Protein AF-A0AAN5BUI9-F1 (afdb_monomer)

Structure (mmCIF, N/CA/C/O backbone):
data_AF-A0AAN5BUI9-F1
#
_entry.id   AF-A0AAN5BUI9-F1
#
loop_
_atom_site.group_PDB
_atom_site.id
_atom_site.type_symbol
_atom_site.label_atom_id
_atom_site.label_alt_id
_atom_site.label_comp_id
_atom_site.label_asym_id
_atom_site.label_entity_id
_atom_site.label_seq_id
_atom_site.pdbx_PDB_ins_code
_atom_site.Cartn_x
_atom_site.Cartn_y
_atom_site.Cartn_z
_atom_site.occupancy
_atom_site.B_iso_or_equiv
_atom_site.auth_seq_id
_atom_site.auth_comp_id
_atom_site.auth_asym_id
_atom_site.auth_atom_id
_atom_site.pdbx_PDB_model_num
ATOM 1 N N . MET A 1 1 ? 0.977 36.736 -83.084 1.00 50.44 1 MET A N 1
ATOM 2 C CA . MET A 1 1 ? 1.735 37.796 -82.390 1.00 50.44 1 MET A CA 1
ATOM 3 C C . MET A 1 1 ? 0.796 38.959 -82.100 1.00 50.44 1 MET A C 1
ATOM 5 O O . MET A 1 1 ? 0.291 39.531 -83.054 1.00 50.44 1 MET A O 1
ATOM 9 N N . ALA A 1 2 ? 0.530 39.258 -80.825 1.00 45.16 2 ALA A N 1
ATOM 10 C CA . ALA A 1 2 ? -0.130 40.482 -80.362 1.00 45.16 2 ALA A CA 1
ATOM 11 C C . ALA A 1 2 ? 0.340 40.798 -78.925 1.00 45.16 2 ALA A C 1
ATOM 13 O O . ALA A 1 2 ? 0.674 39.884 -78.172 1.00 45.16 2 ALA A O 1
ATOM 14 N N . ASP A 1 3 ? 0.406 42.095 -78.641 1.00 38.97 3 ASP A N 1
ATOM 15 C CA . ASP A 1 3 ? 1.227 42.829 -77.670 1.00 38.97 3 ASP A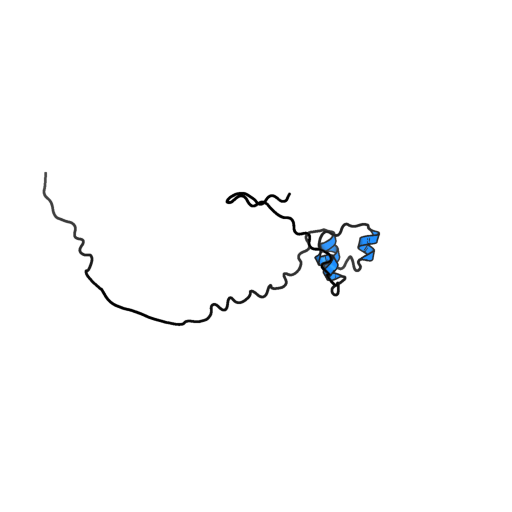 CA 1
ATOM 16 C C . ASP A 1 3 ? 0.756 42.849 -76.195 1.00 38.97 3 ASP A C 1
ATOM 18 O O . ASP A 1 3 ? -0.322 42.370 -75.848 1.00 38.97 3 ASP A O 1
ATOM 22 N N . ALA A 1 4 ? 1.611 43.416 -75.331 1.00 47.22 4 ALA A N 1
ATOM 23 C CA . ALA A 1 4 ? 1.619 43.355 -73.862 1.00 47.22 4 ALA A CA 1
ATOM 24 C C . ALA A 1 4 ? 0.815 44.441 -73.095 1.00 47.22 4 ALA A C 1
ATOM 26 O O . ALA A 1 4 ? 0.597 45.539 -73.597 1.00 47.22 4 ALA A O 1
ATOM 27 N N . ALA A 1 5 ? 0.507 44.172 -71.807 1.00 50.84 5 ALA A N 1
ATOM 28 C CA . ALA A 1 5 ? 0.350 45.169 -70.724 1.00 50.84 5 ALA A CA 1
ATOM 29 C C . ALA A 1 5 ? 0.534 44.535 -69.304 1.00 50.84 5 ALA A C 1
ATOM 31 O O . ALA A 1 5 ? 0.275 43.340 -69.142 1.00 50.84 5 ALA A O 1
ATOM 32 N N . PRO A 1 6 ? 1.000 45.287 -68.273 1.00 49.50 6 PRO A N 1
ATOM 33 C CA . PRO A 1 6 ? 1.736 44.750 -67.113 1.00 49.50 6 PRO A CA 1
ATOM 34 C C . PRO A 1 6 ? 0.919 44.529 -65.819 1.00 49.50 6 PRO A C 1
ATOM 36 O O . PRO A 1 6 ? -0.088 45.182 -65.557 1.00 49.50 6 PRO A O 1
ATOM 39 N N . ARG A 1 7 ? 1.420 43.630 -64.953 1.00 47.81 7 ARG A N 1
ATOM 40 C CA . ARG A 1 7 ? 0.905 43.357 -63.597 1.00 47.81 7 ARG A CA 1
ATOM 41 C C . ARG A 1 7 ? 1.569 44.264 -62.555 1.00 47.81 7 ARG A C 1
ATOM 43 O O . ARG A 1 7 ? 2.790 44.272 -62.431 1.00 47.81 7 ARG A O 1
ATOM 50 N N . GLY A 1 8 ? 0.764 44.980 -61.772 1.00 45.84 8 GLY A N 1
ATOM 51 C CA . GLY A 1 8 ? 1.227 45.788 -60.642 1.00 45.84 8 GLY A CA 1
ATOM 52 C C . GLY A 1 8 ? 1.558 44.969 -59.388 1.00 45.84 8 GLY A C 1
ATOM 53 O O . GLY A 1 8 ?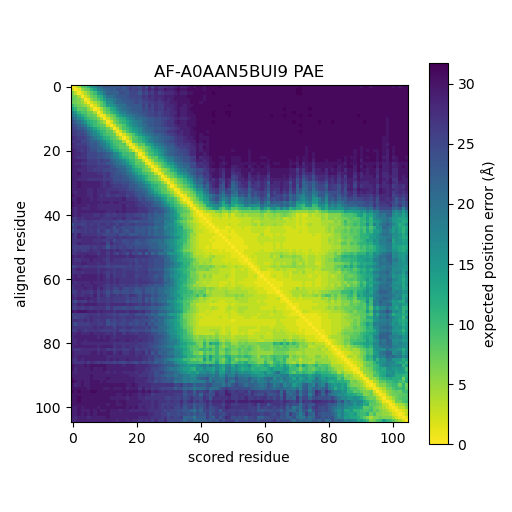 0.844 44.023 -59.058 1.00 45.84 8 GLY A O 1
ATOM 54 N N . ARG A 1 9 ? 2.612 45.378 -58.664 1.00 44.94 9 ARG A N 1
ATOM 55 C CA . ARG A 1 9 ? 2.792 45.159 -57.214 1.00 44.94 9 ARG A CA 1
ATOM 56 C C . ARG A 1 9 ? 3.880 46.094 -56.649 1.00 44.94 9 ARG A C 1
ATOM 58 O O . ARG A 1 9 ? 5.051 45.736 -56.620 1.00 44.94 9 ARG A O 1
ATOM 65 N N . GLY A 1 10 ? 3.496 47.288 -56.195 1.00 39.12 10 GLY A N 1
ATOM 66 C CA . GLY A 1 10 ? 4.283 48.067 -55.220 1.00 39.12 10 GLY A CA 1
ATOM 67 C C . GLY A 1 10 ? 3.953 47.597 -53.794 1.00 39.12 10 GLY A C 1
ATOM 68 O O . GLY A 1 10 ? 2.927 46.957 -53.592 1.00 39.12 10 GLY A O 1
ATOM 69 N N . GLY A 1 11 ? 4.735 47.824 -52.744 1.00 42.22 11 GLY A N 1
ATOM 70 C CA . GLY A 1 11 ? 6.055 48.419 -52.572 1.00 42.22 11 GLY A CA 1
ATOM 71 C C . GLY A 1 11 ? 6.485 48.125 -51.123 1.00 42.22 11 GLY A C 1
ATOM 72 O O . GLY A 1 11 ? 5.650 48.147 -50.220 1.00 42.22 11 GLY A O 1
ATOM 73 N N . PHE A 1 12 ? 7.754 47.781 -50.895 1.00 38.91 12 PHE A N 1
ATOM 74 C CA . PHE A 1 12 ? 8.301 47.585 -49.547 1.00 38.91 12 PHE A CA 1
ATOM 75 C C . PHE A 1 12 ? 8.800 48.933 -49.016 1.00 38.91 12 PHE A C 1
ATOM 77 O O . PHE A 1 12 ? 9.723 49.526 -49.572 1.00 38.91 12 PHE A O 1
ATOM 84 N N . GLY A 1 13 ? 8.132 49.429 -47.974 1.00 43.88 13 GLY A N 1
ATOM 85 C CA . GLY A 1 13 ? 8.412 50.704 -47.324 1.00 43.88 13 GLY A CA 1
ATOM 86 C C . GLY A 1 13 ? 9.737 50.719 -46.560 1.00 43.88 13 GLY A C 1
ATOM 87 O O . GLY A 1 13 ? 10.084 49.788 -45.838 1.00 43.88 13 GLY A O 1
ATOM 88 N N . SER A 1 14 ? 10.439 51.831 -46.741 1.00 48.47 14 SER A N 1
ATOM 89 C CA . SER A 1 14 ? 11.684 52.255 -46.106 1.00 48.47 14 SER A CA 1
ATOM 90 C C . SER A 1 14 ? 11.569 52.596 -44.609 1.00 48.47 14 SER A C 1
ATOM 92 O O . SER A 1 14 ? 10.594 53.212 -44.196 1.00 48.47 14 SER A O 1
ATOM 94 N N . ARG A 1 15 ? 12.696 52.378 -43.905 1.00 45.88 15 ARG A N 1
ATOM 95 C CA . ARG A 1 15 ? 13.278 53.145 -42.771 1.00 45.88 15 ARG A CA 1
ATOM 96 C C . ARG A 1 15 ? 12.602 53.123 -41.390 1.00 45.88 15 ARG A C 1
ATOM 98 O O . ARG A 1 15 ? 11.448 53.494 -41.227 1.00 45.88 15 ARG A O 1
ATOM 105 N N . GLY A 1 16 ? 13.425 52.861 -40.366 1.00 45.41 16 GLY A N 1
ATOM 106 C CA . GLY A 1 16 ? 13.079 53.089 -38.962 1.00 45.41 16 GLY A CA 1
ATOM 107 C C . GLY A 1 16 ? 14.159 52.659 -37.965 1.00 45.41 16 GLY A C 1
ATOM 108 O O . GLY A 1 16 ? 13.929 51.752 -37.174 1.00 45.41 16 GLY A O 1
ATOM 109 N N . ASP A 1 17 ? 15.326 53.305 -37.996 1.00 51.59 17 ASP A N 1
ATOM 110 C CA . ASP A 1 17 ? 16.238 53.390 -36.851 1.00 51.59 17 ASP A CA 1
ATOM 111 C C . ASP A 1 17 ? 15.541 54.004 -35.616 1.00 51.59 17 ASP A C 1
ATOM 113 O O . ASP A 1 17 ? 14.807 54.983 -35.760 1.00 51.59 17 ASP A O 1
ATOM 117 N N . ARG A 1 18 ? 15.900 53.498 -34.419 1.00 46.97 18 ARG A N 1
ATOM 118 C CA . ARG A 1 18 ? 15.860 54.106 -33.058 1.00 46.97 18 ARG A CA 1
ATOM 119 C C . ARG A 1 18 ? 14.955 53.431 -32.018 1.00 46.97 18 ARG A C 1
ATOM 121 O O . ARG A 1 18 ? 13.748 53.627 -31.995 1.00 46.97 18 ARG A O 1
ATOM 128 N N . GLY A 1 19 ? 15.627 52.840 -31.025 1.00 44.75 19 GLY A N 1
ATOM 129 C CA . GLY A 1 19 ? 15.404 53.149 -29.607 1.00 44.75 19 GLY A CA 1
ATOM 130 C C . GLY A 1 19 ? 14.244 52.445 -28.903 1.00 44.75 19 GLY A C 1
ATOM 131 O O . GLY A 1 19 ? 13.076 52.652 -29.217 1.00 44.75 19 GLY A O 1
ATOM 132 N N . GLY A 1 20 ? 14.561 51.695 -27.845 1.00 47.69 20 GLY A N 1
ATOM 133 C CA . GLY A 1 20 ? 13.530 51.250 -26.916 1.00 47.69 20 GLY A CA 1
ATOM 134 C C . GLY A 1 20 ? 13.982 50.248 -25.871 1.00 47.69 20 GLY A C 1
ATOM 135 O O . GLY A 1 20 ? 13.461 49.136 -25.844 1.00 47.69 20 GLY A O 1
ATOM 136 N N . ASP A 1 21 ? 14.858 50.668 -24.959 1.00 55.50 21 ASP A N 1
ATOM 137 C CA . ASP A 1 21 ? 14.816 50.190 -23.578 1.00 55.50 21 ASP A CA 1
ATOM 138 C C . ASP A 1 21 ? 13.367 50.230 -23.075 1.00 55.50 21 ASP A C 1
ATOM 140 O O . ASP A 1 21 ? 12.795 51.286 -22.796 1.00 55.50 21 ASP A O 1
ATOM 144 N N . ARG A 1 22 ? 12.738 49.060 -22.981 1.00 51.66 22 ARG A N 1
ATOM 145 C CA . ARG A 1 22 ? 11.500 48.882 -22.226 1.00 51.66 22 ARG A CA 1
ATOM 146 C C . ARG A 1 22 ? 11.664 47.698 -21.304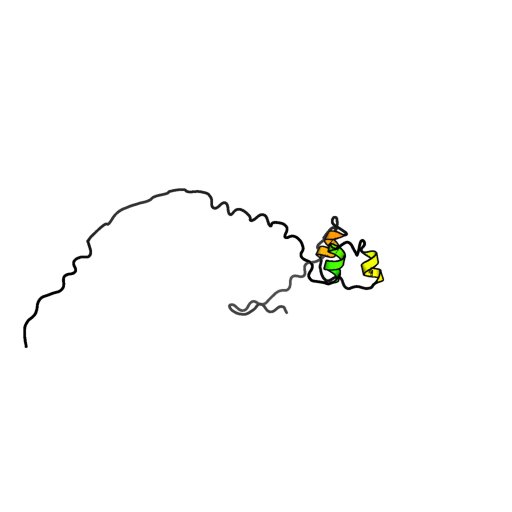 1.00 51.66 22 ARG A C 1
ATOM 148 O O . ARG A 1 22 ? 11.155 46.606 -21.550 1.00 51.66 22 ARG A O 1
ATOM 155 N N . GLY A 1 23 ? 12.298 47.982 -20.171 1.00 53.84 23 GLY A N 1
ATOM 156 C CA . GLY A 1 23 ? 11.910 47.339 -18.931 1.00 53.84 23 GLY A CA 1
ATOM 157 C C . GLY A 1 23 ? 10.386 47.392 -18.802 1.00 53.84 23 GLY A C 1
ATOM 158 O O . GLY A 1 23 ? 9.784 48.445 -18.604 1.00 53.84 23 GLY A O 1
ATOM 159 N N . ARG A 1 24 ? 9.746 46.235 -18.944 1.00 54.94 24 ARG A N 1
ATOM 160 C CA . ARG A 1 24 ? 8.415 45.983 -18.404 1.00 54.94 24 ARG A CA 1
ATOM 161 C C . ARG A 1 24 ? 8.484 44.685 -17.637 1.00 54.94 24 ARG A C 1
ATOM 163 O O . ARG A 1 24 ? 8.327 43.599 -18.190 1.00 54.94 24 ARG A O 1
ATOM 170 N N . GLY A 1 25 ? 8.694 44.829 -16.334 1.00 54.84 25 GLY A N 1
ATOM 171 C CA . GLY A 1 25 ? 8.317 43.798 -15.394 1.00 54.84 25 GLY A CA 1
ATOM 172 C C . GLY A 1 25 ? 6.878 43.362 -15.669 1.00 54.84 25 GLY A C 1
ATOM 173 O O . GLY A 1 25 ? 5.944 44.161 -15.647 1.00 54.84 25 GLY A O 1
ATOM 174 N N . ARG A 1 26 ? 6.704 42.068 -15.907 1.00 56.72 26 ARG A N 1
ATOM 175 C CA . ARG A 1 26 ? 5.515 41.353 -15.467 1.00 56.72 26 ARG A CA 1
ATOM 176 C C . ARG A 1 26 ? 5.999 40.096 -14.786 1.00 56.72 26 ARG A C 1
ATOM 178 O O . ARG A 1 26 ? 6.485 39.160 -15.414 1.00 56.72 26 ARG A O 1
ATOM 185 N N . GLY A 1 27 ? 5.909 40.150 -13.465 1.00 52.62 27 GLY A N 1
ATOM 186 C CA . GLY A 1 27 ? 6.111 39.008 -12.610 1.00 52.62 27 GLY A CA 1
ATOM 187 C C . GLY A 1 27 ? 5.152 37.868 -12.932 1.00 52.62 27 GLY A C 1
ATOM 188 O O . GLY A 1 27 ? 4.230 37.968 -13.741 1.00 52.62 27 GLY A O 1
ATOM 189 N N . ARG A 1 28 ? 5.379 36.796 -12.178 1.00 62.12 28 ARG A N 1
ATOM 190 C CA . ARG A 1 28 ? 4.614 35.551 -12.145 1.00 62.12 28 ARG A CA 1
ATOM 191 C C . ARG A 1 28 ? 4.831 34.617 -13.332 1.00 62.12 28 ARG A C 1
ATOM 193 O O . ARG A 1 28 ? 3.901 34.182 -13.996 1.00 62.12 28 ARG A O 1
ATOM 200 N N . ARG A 1 29 ? 6.047 34.086 -13.411 1.00 57.12 29 ARG A N 1
ATOM 201 C CA . ARG A 1 29 ? 6.163 32.621 -13.409 1.00 57.12 29 ARG A CA 1
ATOM 202 C C . ARG A 1 29 ? 6.623 32.177 -12.032 1.00 57.12 29 ARG A C 1
ATOM 204 O O . ARG A 1 29 ? 7.688 31.600 -11.862 1.00 57.12 29 ARG A O 1
ATOM 211 N N . GLY A 1 30 ? 5.758 32.426 -11.045 1.00 55.12 30 GLY A N 1
ATOM 212 C CA . GLY A 1 30 ? 5.613 31.456 -9.974 1.00 55.12 30 GLY A CA 1
ATOM 213 C C . GLY A 1 30 ? 5.218 30.179 -10.690 1.00 55.12 30 GLY A C 1
ATOM 214 O O . GLY A 1 30 ? 4.066 30.026 -11.094 1.00 55.12 30 GLY A O 1
ATOM 215 N N . ARG A 1 31 ? 6.219 29.348 -10.993 1.00 59.84 31 ARG A N 1
ATOM 216 C CA . ARG A 1 31 ? 6.040 27.981 -11.445 1.00 59.84 31 ARG A CA 1
ATOM 217 C C . ARG A 1 31 ? 5.305 27.346 -10.288 1.00 59.84 31 ARG A C 1
ATOM 219 O O . ARG A 1 31 ? 5.926 26.976 -9.301 1.00 59.84 31 ARG A O 1
ATOM 226 N N . ARG A 1 32 ? 3.973 27.410 -10.368 1.00 60.78 32 ARG A N 1
ATOM 227 C CA . ARG A 1 32 ? 3.033 26.757 -9.476 1.00 60.78 32 ARG A CA 1
ATOM 228 C C . ARG A 1 32 ? 3.579 25.351 -9.393 1.00 60.78 32 ARG A C 1
ATOM 230 O O . ARG A 1 32 ? 3.523 24.627 -10.385 1.00 60.78 32 ARG A O 1
ATOM 237 N N . GLY A 1 33 ? 4.259 25.060 -8.283 1.00 58.38 33 GLY A N 1
ATOM 238 C CA . GLY A 1 33 ? 4.636 23.709 -7.944 1.00 58.38 33 GLY A CA 1
ATOM 239 C C . GLY A 1 33 ? 3.333 22.966 -8.087 1.00 58.38 33 GLY A C 1
ATOM 240 O O . GLY A 1 33 ? 2.367 23.299 -7.395 1.00 58.38 33 GLY A O 1
ATOM 241 N N . GLY A 1 34 ? 3.251 22.124 -9.117 1.00 59.31 34 GLY A N 1
ATOM 242 C CA . GLY A 1 34 ? 2.143 21.211 -9.249 1.00 59.31 34 GLY A CA 1
ATOM 243 C C . GLY A 1 34 ? 2.209 20.434 -7.960 1.00 59.31 34 GLY A C 1
ATOM 244 O O . GLY A 1 34 ? 3.128 19.638 -7.784 1.00 59.31 34 GLY A O 1
ATOM 245 N N . LYS A 1 35 ? 1.332 20.794 -7.019 1.00 58.75 35 LYS A N 1
ATOM 246 C CA . LYS A 1 35 ? 1.019 19.978 -5.865 1.00 58.75 35 LYS A CA 1
ATOM 247 C C . LYS A 1 35 ? 0.793 18.622 -6.505 1.00 58.75 35 LYS A C 1
ATOM 249 O O . LYS A 1 35 ? -0.097 18.516 -7.346 1.00 58.75 35 LYS A O 1
ATOM 254 N N . GLN A 1 36 ? 1.720 17.690 -6.288 1.00 60.38 36 GLN A N 1
ATOM 255 C CA . GLN A 1 36 ? 1.514 16.315 -6.696 1.00 60.38 36 GLN A CA 1
ATOM 256 C C . GLN A 1 36 ? 0.233 15.948 -5.971 1.00 60.38 36 GLN A C 1
ATOM 258 O O . GLN A 1 36 ? 0.228 15.792 -4.755 1.00 60.38 36 GLN A O 1
ATOM 263 N N . GLU A 1 37 ? -0.881 16.004 -6.693 1.00 62.72 37 GLU A N 1
ATOM 264 C CA . GLU A 1 37 ? -2.101 15.366 -6.257 1.00 62.72 37 GLU A CA 1
ATOM 265 C C . GLU A 1 37 ? -1.655 13.938 -5.995 1.00 62.72 37 GLU A C 1
ATOM 267 O O . GLU A 1 37 ? -1.106 13.295 -6.898 1.00 62.72 37 GLU A O 1
ATOM 272 N N . GLU A 1 38 ? -1.724 13.520 -4.731 1.00 66.19 38 GLU A N 1
ATOM 273 C CA . GLU A 1 38 ? -1.469 12.141 -4.349 1.00 66.19 38 GLU A CA 1
ATOM 274 C C . GLU A 1 38 ? -2.355 11.300 -5.255 1.00 66.19 38 GLU A C 1
ATOM 276 O O . GLU A 1 38 ? -3.581 11.3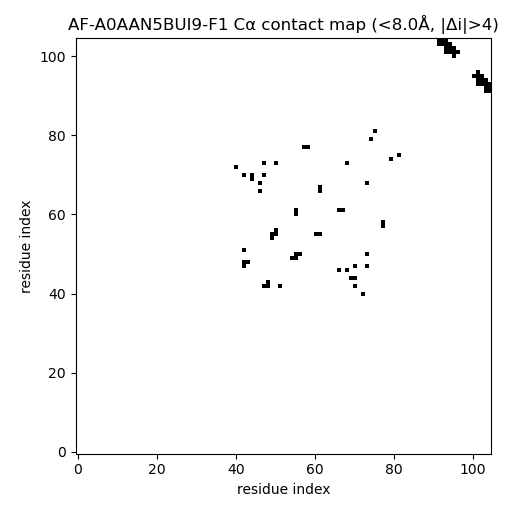04 -5.142 1.00 66.19 38 GLU A O 1
ATOM 281 N N . LYS A 1 39 ? -1.732 10.694 -6.268 1.00 75.94 39 LYS A N 1
ATOM 282 C CA . LYS A 1 39 ? -2.460 9.911 -7.250 1.00 75.94 39 LYS A CA 1
ATOM 283 C C . LYS A 1 39 ? -3.090 8.770 -6.482 1.00 75.94 39 LYS A C 1
ATOM 285 O O . LYS A 1 39 ? -2.374 7.981 -5.868 1.00 75.94 39 LYS A O 1
ATOM 290 N N . GLU A 1 40 ? -4.414 8.696 -6.535 1.00 84.06 40 GLU A N 1
ATOM 291 C CA . GLU A 1 40 ? -5.151 7.592 -5.945 1.00 84.06 40 GLU A CA 1
ATOM 292 C C . GLU A 1 40 ? -4.548 6.270 -6.442 1.00 84.06 40 GLU A C 1
ATOM 294 O O . GLU A 1 40 ? -4.406 6.050 -7.651 1.00 84.06 40 GLU A O 1
ATOM 299 N N . TRP A 1 41 ? -4.138 5.404 -5.513 1.00 89.88 41 TRP A N 1
ATOM 300 C CA . TRP A 1 41 ? -3.475 4.153 -5.865 1.00 89.88 41 TRP A CA 1
ATOM 301 C C . TRP A 1 41 ? -4.418 3.263 -6.688 1.00 89.88 41 TRP A C 1
ATOM 303 O O . TRP A 1 41 ? -5.507 2.876 -6.242 1.00 89.88 41 TRP A O 1
ATOM 313 N N . GLN A 1 42 ? -3.992 2.939 -7.912 1.00 92.06 42 GLN A N 1
ATOM 314 C CA . GLN A 1 42 ? -4.645 1.973 -8.792 1.00 92.06 42 GLN A CA 1
ATOM 315 C C . GLN A 1 42 ? -3.863 0.652 -8.766 1.00 92.06 42 GLN A C 1
ATOM 317 O O . GLN A 1 42 ? -2.785 0.578 -9.358 1.00 92.06 42 GLN A O 1
ATOM 322 N N . PRO A 1 43 ? -4.379 -0.393 -8.095 1.00 93.88 43 PRO A N 1
ATOM 323 C CA . PRO A 1 43 ? -3.649 -1.641 -7.932 1.00 93.88 43 PRO A CA 1
ATOM 324 C C . PRO A 1 43 ? -3.534 -2.411 -9.248 1.00 93.88 43 PRO A C 1
ATOM 326 O O . PRO A 1 43 ? -4.530 -2.694 -9.928 1.00 93.88 43 PRO A O 1
ATOM 329 N N . VAL A 1 44 ? -2.312 -2.819 -9.579 1.00 94.06 44 VAL A N 1
ATOM 330 C CA . VAL A 1 44 ? -2.015 -3.549 -10.823 1.00 94.06 44 VAL A CA 1
ATOM 331 C C . VAL A 1 44 ? -2.007 -5.063 -10.621 1.00 94.06 44 VAL A C 1
ATOM 333 O O . VAL A 1 44 ? -2.357 -5.812 -11.535 1.00 94.06 44 VAL A O 1
ATOM 336 N N . THR A 1 45 ? -1.677 -5.533 -9.418 1.00 94.69 45 THR A N 1
ATOM 337 C CA . THR A 1 45 ? -1.642 -6.956 -9.076 1.00 94.69 45 THR A CA 1
ATOM 338 C C . THR A 1 45 ? -2.974 -7.459 -8.525 1.00 94.69 45 THR A C 1
ATOM 340 O O . THR A 1 45 ? -3.817 -6.709 -8.031 1.00 94.69 45 THR A O 1
ATOM 343 N N . LYS A 1 46 ? -3.160 -8.786 -8.569 1.00 92.44 46 LYS A N 1
ATOM 344 C CA . LYS A 1 46 ? -4.296 -9.448 -7.910 1.00 92.44 46 LYS A CA 1
ATOM 345 C C . LYS A 1 46 ? -4.308 -9.156 -6.406 1.00 92.44 46 LYS A C 1
ATOM 347 O O . LYS A 1 46 ? -5.370 -8.874 -5.866 1.00 92.44 46 LYS A O 1
ATOM 352 N N . LEU A 1 47 ? -3.136 -9.171 -5.765 1.00 92.81 47 LEU A N 1
ATOM 353 C CA . LEU A 1 47 ? -2.993 -8.881 -4.340 1.00 92.81 47 LEU A CA 1
ATOM 354 C C . LEU A 1 47 ? -3.438 -7.449 -4.019 1.00 92.81 47 LEU A C 1
ATOM 356 O O . LEU A 1 47 ? -4.301 -7.265 -3.168 1.00 92.81 47 LEU A O 1
ATOM 360 N N . GLY A 1 48 ? -2.941 -6.456 -4.762 1.00 93.31 48 GLY A N 1
ATOM 361 C CA . GLY A 1 48 ? -3.332 -5.057 -4.575 1.00 93.31 48 GLY A CA 1
ATOM 362 C C . GLY A 1 48 ? -4.842 -4.839 -4.722 1.00 93.31 48 GLY A C 1
ATOM 363 O O . GLY A 1 48 ? -5.439 -4.101 -3.944 1.00 93.31 48 GLY A O 1
ATOM 364 N N . ARG A 1 49 ? -5.498 -5.535 -5.662 1.00 94.38 49 ARG A N 1
ATOM 365 C CA . ARG A 1 49 ? -6.964 -5.469 -5.816 1.00 94.38 49 ARG A CA 1
ATOM 366 C C . ARG A 1 49 ? -7.702 -6.071 -4.626 1.00 94.38 49 ARG A C 1
ATOM 368 O O . ARG A 1 49 ? -8.718 -5.521 -4.223 1.00 94.38 49 ARG A O 1
ATOM 375 N N . LEU A 1 50 ? -7.211 -7.178 -4.068 1.00 92.88 50 LEU A N 1
ATOM 376 C CA . LEU A 1 50 ? -7.803 -7.801 -2.879 1.00 92.88 50 LEU A CA 1
ATOM 377 C C . LEU A 1 50 ? -7.641 -6.921 -1.635 1.00 92.88 50 LEU A C 1
ATOM 379 O O . LEU A 1 50 ? -8.588 -6.804 -0.860 1.00 92.88 50 LEU A O 1
ATOM 383 N N . VAL A 1 51 ? -6.480 -6.278 -1.485 1.00 93.00 51 VAL A N 1
ATOM 384 C CA . VAL A 1 51 ? -6.203 -5.317 -0.407 1.00 93.00 51 VAL A CA 1
ATOM 385 C C . VAL A 1 51 ? -7.102 -4.086 -0.547 1.00 93.00 51 VAL A C 1
ATOM 387 O O . VAL A 1 51 ? -7.831 -3.764 0.385 1.00 93.00 51 VAL A O 1
ATOM 390 N N . LYS A 1 52 ? -7.162 -3.456 -1.732 1.00 91.00 52 LYS A N 1
ATOM 391 C CA . LYS A 1 52 ? -8.042 -2.295 -1.976 1.00 91.00 52 LYS A CA 1
ATOM 392 C C . LYS A 1 52 ? -9.531 -2.641 -1.828 1.00 91.00 52 LYS A C 1
ATOM 394 O O . LYS A 1 52 ? -10.312 -1.798 -1.408 1.00 91.00 52 LYS A O 1
ATOM 399 N N . ALA A 1 53 ? -9.925 -3.877 -2.143 1.00 92.56 53 ALA A N 1
ATOM 400 C CA . ALA A 1 53 ? -11.287 -4.372 -1.934 1.00 92.56 53 ALA A CA 1
ATOM 401 C C . ALA A 1 53 ? -11.601 -4.746 -0.469 1.00 92.56 53 ALA A C 1
ATOM 403 O O . ALA A 1 53 ? -12.722 -5.168 -0.195 1.00 92.56 53 ALA A O 1
ATOM 404 N N . GLY A 1 54 ? -10.636 -4.653 0.454 1.00 91.38 54 GLY A N 1
ATOM 405 C CA . GLY A 1 54 ? -10.822 -4.971 1.874 1.00 91.38 54 GLY A CA 1
ATOM 406 C C . GLY A 1 54 ? -10.946 -6.465 2.190 1.00 91.38 54 GLY A C 1
ATOM 407 O O . GLY A 1 54 ? -11.347 -6.824 3.292 1.00 91.38 54 GLY A O 1
ATOM 408 N N . LYS A 1 55 ? -10.613 -7.354 1.243 1.00 91.06 55 LYS A N 1
ATOM 409 C CA . LYS A 1 55 ? -10.636 -8.814 1.466 1.00 91.06 55 LYS A CA 1
ATOM 410 C C . LYS A 1 55 ? -9.440 -9.300 2.274 1.00 91.06 55 LYS A C 1
ATOM 412 O O . LYS A 1 55 ? -9.533 -10.328 2.932 1.00 91.06 55 LYS A O 1
ATOM 417 N N . ILE A 1 56 ? -8.325 -8.581 2.177 1.00 90.94 56 ILE A N 1
ATOM 418 C CA . ILE A 1 56 ? -7.132 -8.809 2.986 1.00 90.94 56 ILE A CA 1
ATOM 419 C C . ILE A 1 56 ? -7.031 -7.639 3.947 1.00 90.94 56 ILE A C 1
ATOM 421 O O . ILE A 1 56 ? -6.913 -6.493 3.517 1.00 90.94 56 ILE A O 1
ATOM 425 N N . THR A 1 57 ? -7.117 -7.940 5.236 1.00 88.69 57 THR A N 1
ATOM 426 C CA . THR A 1 57 ? -7.216 -6.932 6.297 1.00 88.69 57 THR A CA 1
ATOM 427 C C . THR A 1 57 ? -5.914 -6.753 7.062 1.00 88.69 57 THR A C 1
ATOM 429 O O . THR A 1 57 ? -5.755 -5.744 7.742 1.00 88.69 57 THR A O 1
ATOM 432 N N . SER A 1 58 ? -4.986 -7.709 6.963 1.00 90.12 58 SER A N 1
ATOM 433 C CA . SER A 1 58 ? -3.705 -7.651 7.661 1.00 90.12 58 SER A CA 1
ATOM 434 C C . SER A 1 58 ? -2.556 -8.240 6.848 1.00 90.12 58 SER A C 1
ATOM 436 O O . SER A 1 58 ? -2.745 -9.044 5.930 1.00 90.12 58 SER A O 1
ATOM 438 N N . MET A 1 59 ? -1.337 -7.847 7.222 1.00 89.19 59 MET A N 1
ATOM 439 C CA . MET A 1 59 ? -0.113 -8.356 6.609 1.00 89.19 59 MET A CA 1
ATOM 440 C C . MET A 1 59 ? 0.120 -9.843 6.934 1.00 89.19 59 MET A C 1
ATOM 442 O O . MET A 1 59 ? 0.711 -10.557 6.125 1.00 89.19 59 MET A O 1
ATOM 446 N N . GLU A 1 60 ? -0.385 -10.352 8.067 1.00 91.56 60 GLU A N 1
ATOM 447 C CA . GLU A 1 60 ? -0.200 -11.767 8.426 1.00 91.56 60 GLU A CA 1
ATOM 448 C C . GLU A 1 60 ? -0.856 -12.705 7.413 1.00 91.56 60 GLU A C 1
ATOM 450 O O . GLU A 1 60 ? -0.279 -13.734 7.073 1.00 91.56 60 GLU A O 1
ATOM 455 N N . GLN A 1 61 ? -2.022 -12.337 6.873 1.00 90.94 61 GLN A N 1
ATOM 456 C CA . GLN A 1 61 ? -2.701 -13.135 5.848 1.00 90.94 61 GLN A CA 1
ATOM 457 C C . GLN A 1 61 ? -1.851 -13.269 4.578 1.00 90.94 61 GLN A C 1
ATOM 459 O O . GLN A 1 61 ? -1.822 -14.327 3.949 1.00 90.94 61 GLN A O 1
ATOM 464 N N . ILE A 1 62 ? -1.123 -12.210 4.215 1.00 92.06 62 ILE A N 1
ATOM 465 C CA . ILE A 1 62 ? -0.235 -12.208 3.049 1.00 92.06 62 ILE A CA 1
ATOM 466 C C . ILE A 1 62 ? 0.933 -13.171 3.280 1.00 92.06 62 ILE A C 1
ATOM 468 O O . ILE A 1 62 ? 1.249 -13.977 2.400 1.00 92.06 62 ILE A O 1
ATOM 472 N N . TYR A 1 63 ? 1.529 -13.132 4.475 1.00 92.38 63 TYR A N 1
ATOM 473 C CA . TYR A 1 63 ? 2.635 -14.017 4.837 1.00 92.38 63 TYR A CA 1
ATOM 474 C C . TYR A 1 63 ? 2.205 -15.476 5.007 1.00 92.38 63 TYR A C 1
ATOM 476 O O . TYR A 1 63 ? 2.917 -16.369 4.555 1.00 92.38 63 TYR A O 1
ATOM 484 N N . LEU A 1 64 ? 1.018 -15.733 5.559 1.00 94.31 64 LEU A N 1
ATOM 485 C CA . LEU A 1 64 ? 0.486 -17.085 5.743 1.00 94.31 64 LEU A CA 1
ATOM 486 C C . LEU A 1 64 ? 0.288 -17.806 4.406 1.00 94.31 64 LEU A C 1
ATOM 488 O O . LEU A 1 64 ? 0.592 -18.989 4.280 1.00 94.31 64 LEU A O 1
ATOM 492 N N . HIS A 1 65 ? -0.158 -17.079 3.382 1.00 89.31 65 HIS A N 1
ATOM 493 C CA . HIS A 1 65 ? -0.320 -17.611 2.029 1.00 89.31 65 HIS A CA 1
ATOM 494 C C . HIS A 1 65 ? 0.938 -17.486 1.157 1.00 89.31 65 HIS A C 1
ATOM 496 O O . HIS A 1 65 ? 0.885 -17.815 -0.028 1.00 89.31 65 HIS A O 1
ATOM 502 N N . SER A 1 66 ? 2.063 -17.021 1.721 1.00 90.44 66 SER A N 1
ATOM 503 C CA . SER A 1 66 ? 3.338 -16.831 1.009 1.00 90.44 66 SER A CA 1
ATOM 504 C C . SER A 1 66 ? 3.189 -16.037 -0.299 1.00 90.44 66 SER A C 1
ATOM 506 O O . SER A 1 66 ? 3.842 -16.324 -1.305 1.00 90.44 66 SER A O 1
ATOM 508 N N . LEU A 1 67 ? 2.292 -15.044 -0.313 1.00 89.50 67 LEU A N 1
ATOM 509 C CA . LEU A 1 67 ? 2.016 -14.259 -1.513 1.00 89.5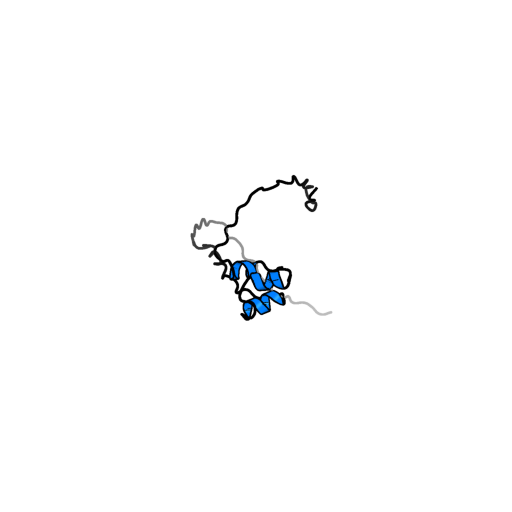0 67 LEU A CA 1
ATOM 510 C C . LEU A 1 67 ? 3.098 -13.183 -1.700 1.00 89.50 67 LEU A C 1
ATOM 512 O O . LEU A 1 67 ? 3.359 -12.410 -0.778 1.00 89.50 67 LEU A O 1
ATOM 516 N N . PRO A 1 68 ? 3.712 -13.071 -2.892 1.00 92.31 68 PRO A N 1
ATOM 517 C CA . PRO A 1 68 ? 4.756 -12.083 -3.129 1.00 92.31 68 PRO A CA 1
ATOM 518 C C . PRO A 1 68 ? 4.179 -10.663 -3.206 1.00 92.31 68 PRO A C 1
ATOM 520 O O . PRO A 1 68 ? 3.313 -10.375 -4.039 1.00 92.31 68 PRO A O 1
ATOM 523 N N . ILE A 1 69 ? 4.716 -9.756 -2.389 1.00 93.62 69 ILE A N 1
ATOM 524 C CA . ILE A 1 69 ? 4.375 -8.328 -2.402 1.00 93.62 69 ILE A CA 1
ATOM 525 C C . ILE A 1 69 ? 5.249 -7.623 -3.445 1.00 93.62 69 ILE A C 1
ATOM 527 O O . ILE A 1 69 ? 6.468 -7.569 -3.313 1.00 93.62 69 ILE A O 1
ATOM 531 N N . LYS A 1 70 ? 4.622 -7.101 -4.505 1.00 93.12 70 LYS A N 1
ATOM 532 C CA . LYS A 1 70 ? 5.303 -6.383 -5.604 1.00 93.12 70 LYS A CA 1
ATOM 533 C C . LYS A 1 70 ? 4.963 -4.892 -5.675 1.00 93.12 70 LYS A C 1
ATOM 535 O O . LYS A 1 70 ? 5.581 -4.168 -6.446 1.00 93.12 70 LYS A O 1
ATOM 540 N N . GLU A 1 71 ? 3.966 -4.452 -4.912 1.00 92.56 71 GLU A N 1
ATOM 541 C CA . GLU A 1 71 ? 3.502 -3.063 -4.861 1.00 92.56 71 GLU A CA 1
ATOM 542 C C . GLU A 1 71 ? 3.785 -2.508 -3.467 1.00 92.56 71 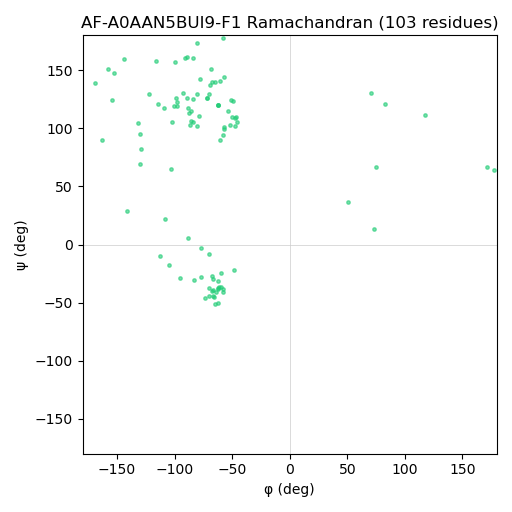GLU A C 1
ATOM 544 O O . GLU A 1 71 ? 3.294 -3.053 -2.478 1.00 92.56 71 GLU A O 1
ATOM 549 N N . TYR A 1 72 ? 4.573 -1.435 -3.389 1.00 91.81 72 TYR A N 1
ATOM 550 C CA . TYR A 1 72 ? 4.938 -0.804 -2.117 1.00 91.81 72 TYR A CA 1
ATOM 551 C C . TYR A 1 72 ? 3.723 -0.165 -1.431 1.00 91.81 72 TYR A C 1
ATOM 553 O O . TYR A 1 72 ? 3.630 -0.188 -0.210 1.00 91.81 72 TYR A O 1
ATOM 561 N N . GLN A 1 73 ? 2.730 0.287 -2.207 1.00 92.88 73 GLN A N 1
ATOM 562 C CA . GLN A 1 73 ? 1.505 0.897 -1.686 1.00 92.88 73 GLN A CA 1
ATOM 563 C C . GLN A 1 73 ? 0.703 -0.047 -0.775 1.00 92.88 73 GLN A C 1
ATOM 565 O O . GLN A 1 73 ? -0.044 0.415 0.081 1.00 92.88 73 GLN A O 1
ATOM 570 N N . ILE A 1 74 ? 0.859 -1.370 -0.931 1.00 92.44 74 ILE A N 1
ATOM 571 C CA . ILE A 1 74 ? 0.263 -2.357 -0.015 1.00 92.44 74 ILE A CA 1
ATOM 572 C C . ILE A 1 74 ? 0.865 -2.206 1.388 1.00 92.44 74 ILE A C 1
ATOM 574 O O . ILE A 1 74 ? 0.146 -2.285 2.381 1.00 92.44 74 ILE A O 1
ATOM 578 N N . VAL A 1 75 ? 2.179 -1.985 1.470 1.00 90.81 75 VAL A N 1
ATOM 579 C CA . VAL A 1 75 ? 2.885 -1.780 2.738 1.00 90.81 75 VAL A CA 1
ATOM 580 C C . VAL A 1 75 ? 2.493 -0.435 3.341 1.00 90.81 75 VAL A C 1
ATOM 582 O O . VAL A 1 75 ? 2.133 -0.403 4.514 1.00 90.81 75 VAL A O 1
ATOM 585 N N . ASP A 1 76 ? 2.445 0.628 2.535 1.00 90.06 76 ASP A N 1
ATOM 586 C CA . ASP A 1 76 ? 2.016 1.962 2.984 1.00 90.06 76 ASP A CA 1
ATOM 587 C C . ASP A 1 76 ? 0.580 1.957 3.536 1.00 90.06 76 ASP A C 1
ATOM 589 O O . ASP A 1 76 ? 0.281 2.648 4.510 1.00 90.06 76 ASP A O 1
ATOM 593 N N . PHE A 1 77 ? -0.312 1.151 2.943 1.00 89.75 77 PHE A N 1
ATOM 594 C CA . PHE A 1 77 ? -1.700 1.015 3.387 1.00 89.75 77 PHE A CA 1
ATOM 595 C C . PHE A 1 77 ? -1.813 0.389 4.783 1.00 89.75 77 PHE A C 1
ATOM 597 O O . PHE A 1 77 ? -2.576 0.874 5.618 1.00 89.75 77 PHE A O 1
ATOM 604 N N . PHE A 1 78 ? -1.062 -0.684 5.053 1.00 89.75 78 PHE A N 1
ATOM 605 C CA . PHE A 1 78 ? -1.118 -1.372 6.347 1.00 89.75 78 PHE A CA 1
ATOM 606 C C . PHE A 1 78 ? -0.243 -0.714 7.420 1.00 89.75 78 PHE A C 1
ATOM 608 O O . PHE A 1 78 ? -0.570 -0.782 8.604 1.00 89.75 78 PHE A O 1
ATOM 615 N N . LEU A 1 79 ? 0.868 -0.090 7.027 1.00 88.31 79 LEU A N 1
ATOM 616 C CA . LEU A 1 79 ? 1.880 0.463 7.927 1.00 88.31 79 LEU A CA 1
ATOM 617 C C . LEU A 1 79 ? 2.225 1.916 7.549 1.00 88.31 79 LEU A C 1
ATOM 619 O O . LEU A 1 79 ? 3.357 2.204 7.166 1.00 88.31 79 LEU A O 1
ATOM 623 N N . PRO A 1 80 ? 1.303 2.877 7.744 1.00 85.38 80 PRO A N 1
ATOM 624 C CA . PRO A 1 80 ? 1.516 4.274 7.345 1.00 85.38 80 PRO A CA 1
ATOM 625 C C . PRO A 1 80 ? 2.561 5.028 8.189 1.00 85.38 80 PRO A C 1
ATOM 627 O O . PRO A 1 80 ? 2.898 6.167 7.885 1.00 85.38 80 PRO A O 1
ATOM 630 N N . LYS A 1 81 ? 3.051 4.436 9.287 1.00 87.69 81 LYS A N 1
ATOM 631 C CA . LYS A 1 81 ? 4.048 5.037 10.197 1.00 87.69 81 LYS A CA 1
ATOM 632 C C . LYS A 1 81 ? 5.427 4.382 10.080 1.00 87.69 81 LYS A C 1
ATOM 634 O O . LYS A 1 81 ? 6.204 4.422 11.036 1.00 87.69 81 LYS A O 1
ATOM 639 N N . LEU A 1 82 ? 5.709 3.731 8.953 1.00 86.94 82 LEU A N 1
ATOM 640 C CA . LEU A 1 82 ? 7.008 3.117 8.720 1.00 86.94 82 LEU A CA 1
ATOM 641 C C . LEU A 1 82 ? 8.101 4.199 8.657 1.00 86.94 82 LEU A C 1
ATOM 643 O O . LEU A 1 82 ? 7.882 5.287 8.126 1.00 86.94 82 LEU A O 1
ATOM 647 N N . LYS A 1 83 ? 9.262 3.917 9.257 1.00 84.94 83 LYS A N 1
ATOM 648 C CA . LYS A 1 83 ? 10.440 4.785 9.186 1.00 84.94 83 LYS A CA 1
ATOM 649 C C . LYS A 1 83 ? 11.382 4.250 8.121 1.00 84.94 83 LYS A C 1
ATOM 651 O O . LYS A 1 83 ? 11.813 3.103 8.222 1.00 84.94 83 LYS A O 1
ATOM 656 N N . ASP A 1 84 ? 11.745 5.108 7.181 1.00 85.81 84 ASP A N 1
ATOM 657 C CA . ASP A 1 84 ? 12.760 4.804 6.181 1.00 85.81 84 ASP A CA 1
ATOM 658 C C . ASP A 1 84 ? 14.101 5.403 6.610 1.00 85.81 84 ASP A C 1
ATOM 660 O O . ASP A 1 84 ? 14.222 6.612 6.815 1.00 85.81 84 ASP A O 1
ATOM 664 N N . GLU A 1 85 ? 15.126 4.559 6.734 1.00 86.75 85 GLU A N 1
ATOM 665 C CA . GLU A 1 85 ? 16.492 4.976 7.053 1.00 86.75 85 GLU A CA 1
ATOM 666 C C . GLU A 1 85 ? 17.462 4.512 5.961 1.00 86.75 85 GLU A C 1
ATOM 668 O O . GLU A 1 85 ? 17.496 3.343 5.570 1.00 86.75 85 GLU A O 1
ATOM 673 N N . VAL A 1 86 ? 18.288 5.434 5.458 1.00 81.06 86 VAL A N 1
ATOM 674 C CA . VAL A 1 86 ? 19.312 5.124 4.451 1.00 81.06 86 VAL A CA 1
ATOM 675 C C . VAL A 1 86 ? 20.581 4.666 5.165 1.00 81.06 86 VAL A C 1
ATOM 677 O O . VAL A 1 86 ? 21.337 5.482 5.683 1.00 81.06 86 VAL A O 1
ATOM 680 N N . MET A 1 87 ? 20.835 3.355 5.174 1.00 85.56 87 MET A N 1
ATOM 681 C CA . MET A 1 87 ? 22.000 2.793 5.874 1.00 85.56 87 MET A CA 1
ATOM 682 C C . MET A 1 87 ? 23.325 3.064 5.152 1.00 85.56 87 MET A C 1
ATOM 684 O O . MET A 1 87 ? 24.322 3.426 5.771 1.00 85.56 87 MET A O 1
ATOM 688 N N . LYS A 1 88 ? 23.374 2.844 3.834 1.00 80.81 88 LYS A N 1
ATOM 689 C CA . LYS A 1 88 ? 24.616 2.952 3.061 1.00 80.81 88 LYS A CA 1
ATOM 690 C C . LYS A 1 88 ? 24.318 3.285 1.609 1.00 80.81 88 LYS A C 1
ATOM 692 O O . LYS A 1 88 ? 23.630 2.534 0.927 1.00 80.81 88 LYS A O 1
ATOM 697 N N . VAL A 1 89 ? 24.907 4.373 1.126 1.00 79.56 89 VAL A N 1
ATOM 698 C CA . VAL A 1 89 ? 24.930 4.707 -0.300 1.00 79.56 89 VAL A CA 1
ATOM 699 C C . VAL A 1 89 ? 26.267 4.238 -0.862 1.00 79.56 89 VAL A C 1
ATOM 701 O O . VAL A 1 89 ? 27.328 4.654 -0.395 1.00 79.56 89 VAL A O 1
ATOM 704 N N . ARG A 1 90 ? 26.231 3.322 -1.834 1.00 81.06 90 ARG A N 1
ATOM 705 C CA . ARG A 1 90 ? 27.423 2.925 -2.588 1.00 81.06 90 ARG A CA 1
ATOM 706 C C . ARG A 1 90 ? 27.555 3.872 -3.774 1.00 81.06 90 ARG A C 1
ATOM 708 O O . ARG A 1 90 ? 26.677 3.913 -4.627 1.00 81.06 90 ARG A O 1
ATOM 715 N N . ASN A 1 91 ? 28.646 4.626 -3.814 1.00 74.75 91 ASN A N 1
ATOM 716 C CA . ASN A 1 91 ? 28.972 5.453 -4.967 1.00 74.75 91 ASN A CA 1
ATOM 717 C C . ASN A 1 91 ? 29.724 4.590 -5.981 1.00 74.75 91 ASN A C 1
ATOM 719 O O . ASN A 1 91 ? 30.885 4.250 -5.766 1.00 74.75 91 ASN A O 1
ATOM 723 N N . GLU A 1 92 ? 29.055 4.218 -7.068 1.00 70.94 92 GLU A N 1
ATOM 724 C CA . GLU A 1 92 ? 29.702 3.604 -8.226 1.00 70.94 92 GLU A CA 1
ATOM 725 C C . GLU A 1 92 ? 30.259 4.710 -9.129 1.00 70.94 92 GLU A C 1
ATOM 727 O O . GLU A 1 92 ? 29.546 5.635 -9.532 1.00 70.94 92 GLU A O 1
ATOM 732 N N . LEU A 1 93 ? 31.558 4.643 -9.430 1.00 64.56 93 LEU A N 1
ATOM 733 C CA . LEU A 1 93 ? 32.189 5.543 -10.391 1.00 64.56 93 LEU A CA 1
ATOM 734 C C . LEU A 1 93 ? 31.868 5.048 -11.802 1.00 64.56 93 LEU A C 1
ATOM 736 O O . LEU A 1 93 ? 32.381 4.023 -12.240 1.00 64.56 93 LEU A O 1
ATOM 740 N N . TYR A 1 94 ? 31.044 5.793 -12.534 1.00 62.78 94 TYR A N 1
ATOM 741 C CA . TYR A 1 94 ? 30.753 5.496 -13.931 1.00 62.78 94 TYR A CA 1
ATOM 7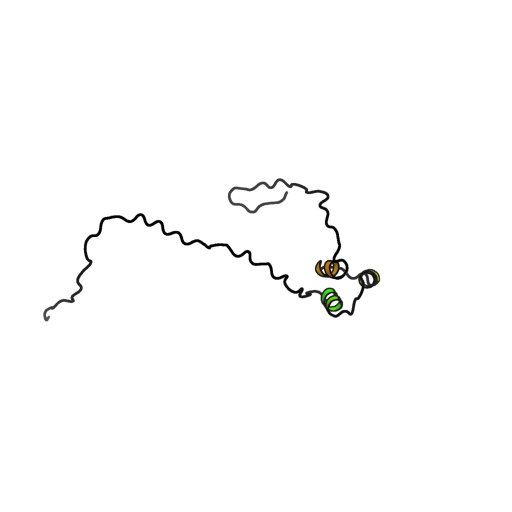42 C C . TYR A 1 94 ? 31.704 6.253 -14.868 1.00 62.78 94 TYR A C 1
ATOM 744 O O . TYR A 1 94 ? 31.864 7.473 -14.787 1.00 62.78 94 TYR A O 1
ATOM 752 N N . ILE A 1 95 ? 32.3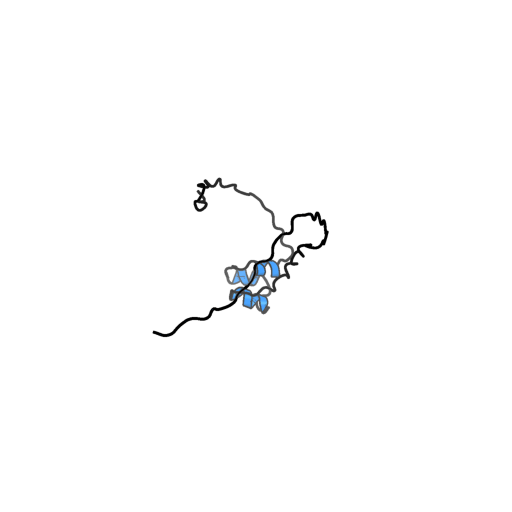14 5.546 -15.824 1.00 66.75 95 ILE A N 1
ATOM 753 C CA . ILE A 1 95 ? 33.113 6.172 -16.886 1.00 66.75 95 ILE A CA 1
ATOM 754 C C . ILE A 1 95 ? 32.156 6.685 -17.968 1.00 66.75 95 ILE A C 1
ATOM 756 O O . ILE A 1 95 ? 31.656 5.929 -18.804 1.00 66.75 95 ILE A O 1
ATOM 760 N N . ARG A 1 96 ? 31.903 7.998 -17.982 1.00 63.16 96 ARG A N 1
ATOM 761 C CA . ARG A 1 96 ? 31.118 8.654 -19.037 1.00 63.16 96 ARG A CA 1
ATOM 762 C C . ARG A 1 96 ? 32.015 8.980 -20.235 1.00 63.16 96 ARG A C 1
ATOM 764 O O . ARG A 1 96 ? 32.786 9.936 -20.194 1.00 63.16 96 ARG A O 1
ATOM 771 N N . ARG A 1 97 ? 31.899 8.230 -21.339 1.00 66.62 97 ARG A N 1
ATOM 772 C CA . ARG A 1 97 ? 32.455 8.684 -22.633 1.00 66.62 97 ARG A CA 1
ATOM 773 C C . ARG A 1 97 ? 31.651 9.895 -23.105 1.00 66.62 97 ARG A C 1
ATOM 775 O O . ARG A 1 97 ? 30.429 9.877 -22.979 1.00 66.62 97 ARG A O 1
ATOM 782 N N . LYS A 1 98 ? 32.320 10.916 -23.665 1.00 70.62 98 LYS A N 1
ATOM 783 C CA . LYS A 1 98 ? 31.738 12.242 -23.973 1.00 70.62 98 LYS A CA 1
ATOM 784 C C . LYS A 1 98 ? 30.397 12.215 -24.729 1.00 70.62 98 LYS A C 1
ATOM 786 O O . LYS A 1 98 ? 29.659 13.172 -24.572 1.00 70.62 98 LYS A O 1
ATOM 791 N N . ASN A 1 99 ? 30.053 11.134 -25.441 1.00 63.16 99 ASN A N 1
ATOM 792 C CA . ASN A 1 99 ? 28.766 10.939 -26.129 1.00 63.16 99 ASN A CA 1
ATOM 793 C C . ASN A 1 99 ? 28.218 9.485 -26.054 1.00 63.16 99 ASN A C 1
ATOM 795 O O . ASN A 1 99 ? 27.557 9.032 -26.983 1.00 63.16 99 ASN A O 1
ATOM 799 N N . GLY A 1 100 ? 28.521 8.710 -25.002 1.00 64.69 100 GLY A N 1
ATOM 800 C CA . GLY A 1 100 ? 28.085 7.303 -24.874 1.00 64.69 100 GLY A CA 1
ATOM 801 C C . GLY A 1 100 ? 27.132 7.048 -23.697 1.00 64.69 100 GLY A C 1
ATOM 802 O O . GLY A 1 100 ? 27.145 7.828 -22.740 1.00 64.69 100 GLY A O 1
ATOM 803 N N . PRO A 1 101 ? 26.326 5.964 -23.728 1.00 71.31 101 PRO A N 1
ATOM 804 C CA . PRO A 1 101 ? 25.484 5.590 -22.597 1.00 71.31 101 PRO A CA 1
ATOM 805 C C . PRO A 1 101 ? 26.356 5.299 -21.374 1.00 71.31 101 PRO A C 1
ATOM 807 O O . PRO A 1 101 ? 27.439 4.719 -21.487 1.00 71.31 101 PRO A O 1
ATOM 810 N N . VAL A 1 102 ? 25.882 5.732 -20.208 1.00 72.44 102 VAL A N 1
ATOM 811 C CA . VAL A 1 102 ? 26.542 5.466 -18.930 1.00 72.44 102 VAL A CA 1
ATO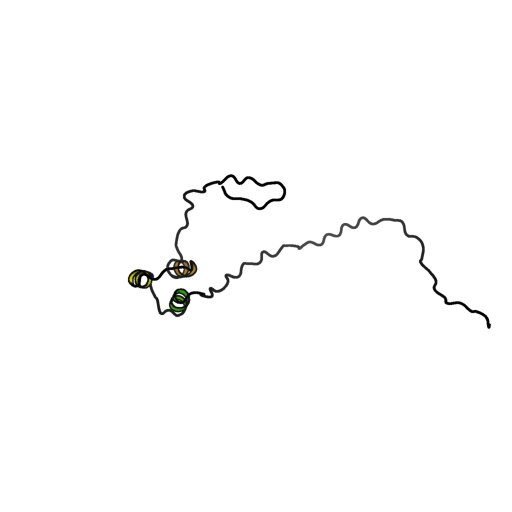M 812 C C . VAL A 1 102 ? 26.549 3.954 -18.715 1.00 72.44 102 VAL A C 1
ATOM 814 O O . VAL A 1 102 ? 25.492 3.329 -18.708 1.00 72.44 102 VAL A O 1
ATOM 817 N N . LYS A 1 103 ? 27.741 3.363 -18.596 1.00 61.91 103 LYS A N 1
ATOM 818 C CA . LYS A 1 103 ? 27.902 1.955 -18.233 1.00 61.91 103 LYS A CA 1
ATOM 819 C C . LYS A 1 103 ? 28.252 1.890 -16.754 1.00 61.91 103 LYS A C 1
ATOM 821 O O . LYS A 1 103 ? 29.259 2.468 -16.347 1.00 61.91 103 LYS A O 1
ATOM 826 N N . PHE A 1 104 ? 27.395 1.228 -15.987 1.00 67.12 104 PHE A N 1
ATOM 827 C CA . PHE A 1 104 ? 27.689 0.811 -14.621 1.00 67.12 104 PHE A CA 1
ATOM 828 C C . PHE A 1 104 ? 28.705 -0.338 -14.717 1.00 67.12 104 PHE A C 1
ATOM 830 O O . PHE A 1 104 ? 28.488 -1.257 -15.514 1.00 67.12 104 PHE A O 1
ATOM 837 N N . VAL A 1 105 ? 29.842 -0.218 -14.026 1.00 61.75 105 VAL A N 1
ATOM 838 C CA . VAL A 1 105 ? 30.873 -1.269 -13.925 1.00 61.75 105 VAL A CA 1
ATOM 839 C C . VAL A 1 105 ? 30.822 -1.840 -12.523 1.00 61.75 105 VAL A C 1
ATOM 841 O O . VAL A 1 105 ? 30.781 -1.013 -11.586 1.00 61.75 105 VAL A O 1
#

Mean predicted aligned error: 18.62 Å

Nearest PDB structures (foldseek):
  6w2t-assembly1_D  TM=8.480E-01  e=4.397E-04  Oryctolagus cuniculus
  7oyb-assembly1_C2  TM=8.441E-01  e=4.102E-04  Danio rerio
  7oyc-assembly1_C2  TM=8.475E-01  e=4.715E-04  Xenopus laevis
  9f1c-assembly1_Ab  TM=8.492E-01  e=7.160E-04  Oryctolagus cuniculus
  8g5z-assembly1_SC  TM=8.508E-01  e=8.824E-04  Homo sapiens

pLDDT: mean 72.58, std 18.42, range [38.91, 94.69]

Solvent-accessible surface area (backbone atoms only — not comparable to full-atom values): 7809 Å² total; per-residue (Å²): 142,85,88,89,85,87,86,89,81,86,80,88,83,80,88,82,90,80,88,76,94,68,92,69,90,75,83,79,81,71,74,71,71,72,72,76,68,78,70,79,87,75,61,87,48,74,64,44,43,36,42,78,69,60,75,48,86,54,71,64,63,40,60,74,67,67,56,85,84,87,57,68,68,60,52,46,70,78,45,77,81,70,84,88,77,89,87,78,85,82,85,74,81,58,70,67,52,100,89,50,79,78,47,87,118

Organism: Aspergillus oryzae (NCBI:txid5062)

Foldseek 3Di:
DDDDDDDDDDDDDDDDDDDDDDPDDDDDPPVPPPPPPPPDDDDPDPVSVCVVVCVDPAPVVCVVVVPDDPDCVSVCVHCVPDDDDDDDDDDFDWDDDPPDDTDGD

Sequence (105 aa):
MADAAPRGRGGFGSRGDRGGDRGRGRGRRGRRGGKQEEKEWQPVTKLGRLVKAGKITSMEQIYLHSLPIKEYQIVDFFLPKLKDEVMKVRNELYIRRKNGPVKFV

Secondary structure (DSSP, 8-state):
-----PPP------------------------------PPP---SHHHHHHHTTS--SHHHHHHTT-----HHHHHHH-TTPPP----------B--TTSPPBP-

Radius of gyration: 33.62 Å; Cα contacts (8 Å, |Δi|>4): 41; chains: 1; bounding box: 44×72×93 Å